Protein AF-A0A7S4M416-F1 (afdb_monomer_lite)

Structure (mmCIF, N/CA/C/O backbone):
data_AF-A0A7S4M416-F1
#
_entry.id   AF-A0A7S4M416-F1
#
loop_
_atom_site.group_PDB
_atom_site.id
_atom_site.type_symbol
_atom_site.label_atom_id
_atom_site.label_alt_id
_atom_site.label_comp_id
_atom_site.label_asym_id
_atom_site.label_entity_id
_atom_site.label_seq_id
_atom_site.pdbx_PDB_ins_code
_atom_site.Cartn_x
_atom_site.Cartn_y
_atom_site.Cartn_z
_atom_site.occupancy
_atom_site.B_iso_or_equiv
_atom_site.auth_seq_id
_atom_site.auth_comp_id
_atom_site.auth_asym_id
_atom_site.auth_atom_id
_atom_site.pdbx_PDB_model_num
ATOM 1 N N . MET A 1 1 ? 20.193 -3.776 -26.044 1.00 76.75 1 MET A N 1
ATOM 2 C CA . MET A 1 1 ? 19.346 -2.698 -25.477 1.00 76.75 1 MET A CA 1
ATOM 3 C C . MET A 1 1 ? 18.192 -3.346 -24.730 1.00 76.75 1 MET A C 1
ATOM 5 O O . MET A 1 1 ? 17.564 -4.223 -25.304 1.00 76.75 1 MET A O 1
ATOM 9 N N . PHE A 1 2 ? 17.912 -2.928 -23.493 1.00 82.31 2 PHE A N 1
ATOM 10 C CA . PHE A 1 2 ? 16.746 -3.389 -22.731 1.00 82.31 2 PHE A CA 1
ATOM 11 C C . PHE A 1 2 ? 15.746 -2.244 -22.580 1.00 82.31 2 PHE A C 1
ATOM 13 O O . PHE A 1 2 ? 16.137 -1.119 -22.276 1.00 82.31 2 PHE A O 1
ATOM 20 N N . SER A 1 3 ? 14.460 -2.511 -22.802 1.00 80.94 3 SER A N 1
ATOM 21 C CA . SER A 1 3 ? 13.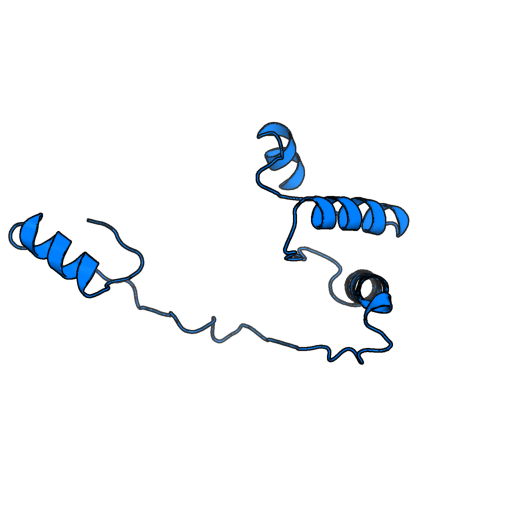397 -1.550 -22.509 1.00 80.94 3 SER A CA 1
ATOM 22 C C . SER A 1 3 ? 12.093 -2.273 -22.186 1.00 80.94 3 SER A C 1
ATOM 24 O O . SER A 1 3 ? 11.701 -3.205 -22.887 1.00 80.94 3 SER A O 1
ATOM 26 N N . ALA A 1 4 ? 11.409 -1.802 -21.14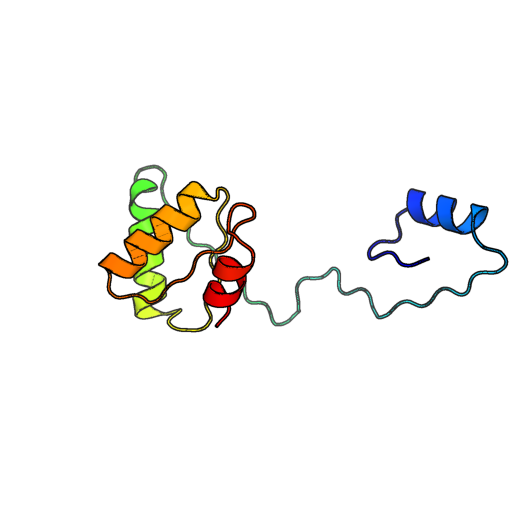1 1.00 73.31 4 ALA A N 1
ATOM 27 C CA . ALA A 1 4 ? 10.101 -2.303 -20.719 1.00 73.31 4 ALA A CA 1
ATOM 28 C C . ALA A 1 4 ? 8.970 -1.915 -21.693 1.00 73.31 4 ALA A C 1
ATOM 30 O O . ALA A 1 4 ? 7.904 -2.528 -21.708 1.00 73.31 4 ALA A O 1
ATOM 31 N N . THR A 1 5 ? 9.194 -0.903 -22.538 1.00 72.56 5 THR A N 1
ATOM 32 C CA . THR A 1 5 ? 8.213 -0.421 -23.517 1.00 72.56 5 THR A CA 1
ATOM 33 C C . THR A 1 5 ? 8.866 -0.107 -24.856 1.00 72.56 5 THR A C 1
ATOM 35 O O . THR A 1 5 ? 9.718 0.777 -24.960 1.00 72.56 5 THR A O 1
ATOM 38 N N . MET A 1 6 ? 8.403 -0.772 -25.915 1.00 77.38 6 MET A N 1
ATOM 39 C CA . MET A 1 6 ? 8.804 -0.469 -27.291 1.00 77.38 6 MET A CA 1
ATOM 40 C C . MET A 1 6 ? 7.963 0.672 -27.856 1.00 77.38 6 MET A C 1
ATOM 42 O O . MET A 1 6 ? 6.953 0.462 -28.524 1.00 77.38 6 MET A O 1
ATOM 46 N N . THR A 1 7 ? 8.357 1.904 -27.538 1.00 81.50 7 THR A N 1
ATOM 47 C CA . THR A 1 7 ? 7.803 3.097 -28.190 1.00 81.50 7 THR A CA 1
ATOM 48 C C . THR A 1 7 ? 8.544 3.375 -29.498 1.00 81.50 7 THR A C 1
ATOM 50 O O . THR A 1 7 ? 9.694 2.968 -29.669 1.00 81.50 7 THR A O 1
ATOM 53 N N . LYS A 1 8 ? 7.930 4.139 -30.414 1.00 84.12 8 LYS A N 1
ATOM 54 C CA . LYS A 1 8 ? 8.571 4.541 -31.683 1.00 84.12 8 LYS A CA 1
ATOM 55 C C . LYS A 1 8 ? 9.940 5.212 -31.472 1.00 84.12 8 LYS A C 1
ATOM 57 O O . LYS A 1 8 ? 10.851 5.009 -32.266 1.00 84.12 8 LYS A O 1
ATOM 62 N N . LYS A 1 9 ? 10.104 5.975 -30.382 1.00 86.44 9 LYS A N 1
ATOM 63 C CA . LYS A 1 9 ? 11.375 6.630 -30.028 1.00 86.44 9 LYS A CA 1
ATOM 64 C C . LYS A 1 9 ? 12.460 5.618 -29.648 1.00 86.44 9 LYS A C 1
ATOM 66 O O . LYS A 1 9 ? 13.582 5.738 -30.123 1.00 86.44 9 LYS A O 1
ATOM 71 N N . VAL A 1 10 ? 12.116 4.613 -28.839 1.00 85.56 10 VAL A N 1
ATOM 72 C CA . VAL A 1 10 ? 13.049 3.546 -28.432 1.00 85.56 10 VAL A CA 1
ATOM 73 C C . VAL A 1 10 ? 13.462 2.706 -29.639 1.00 85.56 10 VAL A C 1
ATOM 75 O O . VAL A 1 10 ? 14.644 2.429 -29.805 1.00 85.56 10 VAL A O 1
ATOM 78 N N . MET A 1 11 ? 12.516 2.381 -30.525 1.00 82.44 11 MET A N 1
ATOM 79 C CA . MET A 1 11 ? 12.798 1.653 -31.769 1.00 82.44 11 MET A CA 1
ATOM 80 C C . MET A 1 11 ? 13.772 2.416 -32.674 1.00 82.44 11 MET A C 1
ATOM 82 O O . MET A 1 11 ? 14.712 1.827 -33.197 1.00 82.44 11 MET A O 1
ATOM 86 N N . ARG A 1 12 ? 13.594 3.738 -32.806 1.00 87.88 12 ARG A N 1
ATOM 87 C CA . ARG A 1 12 ? 14.521 4.593 -33.563 1.00 87.88 12 ARG A CA 1
ATOM 88 C C . ARG A 1 12 ? 15.918 4.629 -32.940 1.00 87.88 12 ARG A C 1
ATOM 90 O O . ARG A 1 12 ? 16.906 4.667 -33.663 1.00 87.88 12 ARG A O 1
ATOM 97 N N . LEU A 1 13 ? 16.012 4.619 -31.611 1.00 87.44 13 LEU A N 1
ATOM 98 C CA . LEU A 1 13 ? 17.305 4.540 -30.934 1.00 87.44 13 LEU A CA 1
ATOM 99 C C . LEU A 1 13 ? 17.972 3.185 -31.209 1.00 87.44 13 LEU A C 1
ATOM 101 O O . LEU A 1 13 ? 19.140 3.129 -31.571 1.00 87.44 13 LEU A O 1
ATOM 105 N N . ALA A 1 14 ? 17.205 2.096 -31.110 1.00 87.31 14 ALA A N 1
ATOM 106 C CA . ALA A 1 14 ? 17.688 0.747 -31.375 1.00 87.31 14 ALA A CA 1
ATOM 107 C C . ALA A 1 14 ? 18.222 0.591 -32.808 1.00 87.31 14 ALA A C 1
ATOM 109 O O . ALA A 1 14 ? 19.277 -0.008 -32.983 1.00 87.31 14 ALA A O 1
ATOM 110 N N . SER A 1 15 ? 17.553 1.172 -33.812 1.00 86.62 15 SER A N 1
ATOM 111 C CA . SER A 1 15 ? 17.990 1.090 -35.214 1.00 86.62 15 SER A CA 1
ATOM 112 C C . SER A 1 15 ? 19.273 1.867 -35.513 1.00 86.62 15 SER A C 1
ATOM 114 O O . SER A 1 15 ? 19.968 1.535 -36.463 1.00 86.62 15 SER A O 1
ATOM 116 N N . ILE A 1 16 ? 19.574 2.916 -34.741 1.00 90.50 16 ILE A N 1
ATOM 117 C CA . ILE A 1 16 ? 20.812 3.698 -34.899 1.00 90.50 16 ILE A CA 1
ATOM 118 C C . ILE A 1 16 ? 21.957 3.050 -34.111 1.00 90.50 16 ILE A C 1
ATOM 120 O O . ILE A 1 16 ? 23.108 3.102 -34.531 1.00 90.50 16 ILE A O 1
ATOM 124 N N . SER A 1 17 ? 21.654 2.448 -32.959 1.00 90.50 17 SER A N 1
ATOM 125 C CA . SER A 1 17 ? 22.666 1.942 -32.026 1.00 90.50 17 SER A CA 1
ATOM 126 C C . SER A 1 17 ? 23.022 0.463 -32.196 1.00 90.50 17 SER A C 1
ATOM 128 O O . SER A 1 17 ? 23.992 0.022 -31.586 1.00 90.50 17 SER A O 1
ATOM 130 N N . LEU A 1 18 ? 22.250 -0.324 -32.952 1.00 90.25 18 LEU A N 1
ATOM 131 C CA . LEU A 1 18 ? 22.441 -1.774 -33.076 1.00 90.25 18 LEU A CA 1
ATOM 132 C C . LEU A 1 18 ? 22.562 -2.191 -34.544 1.00 90.25 18 LEU A C 1
ATOM 134 O O . LEU A 1 18 ? 21.828 -1.702 -35.398 1.00 90.25 18 LEU A O 1
ATOM 138 N N . LYS A 1 19 ? 23.448 -3.152 -34.820 1.00 90.06 19 LYS A N 1
ATOM 139 C CA . LYS A 1 19 ? 23.563 -3.826 -36.118 1.00 90.06 19 LYS A CA 1
ATOM 140 C C . LYS A 1 19 ? 22.854 -5.178 -36.031 1.00 90.06 19 LYS A C 1
ATOM 142 O O . LYS A 1 19 ? 23.159 -5.948 -35.128 1.00 90.06 19 LYS A O 1
ATOM 147 N N . GLU A 1 20 ? 21.899 -5.418 -36.932 1.00 88.00 20 GLU A N 1
ATOM 148 C CA . GLU A 1 20 ? 21.122 -6.671 -37.040 1.00 88.00 20 GLU A CA 1
ATOM 149 C C . GLU A 1 20 ? 20.552 -7.190 -35.697 1.00 88.00 20 GLU A C 1
ATOM 151 O O . GLU A 1 20 ? 20.821 -8.320 -35.289 1.00 88.00 20 GLU A O 1
ATOM 156 N N . PRO A 1 21 ? 19.772 -6.377 -34.953 1.00 87.50 21 PRO A N 1
ATOM 157 C CA . PRO A 1 21 ? 19.278 -6.790 -33.647 1.00 87.50 21 PRO A CA 1
ATOM 158 C C . PRO A 1 21 ? 18.190 -7.868 -33.751 1.00 87.50 21 PRO A C 1
ATOM 160 O O . PRO A 1 21 ? 17.225 -7.728 -34.502 1.00 87.50 21 PRO A O 1
ATOM 163 N N . VAL A 1 22 ? 18.282 -8.892 -32.901 1.00 86.88 22 VAL A N 1
ATOM 164 C CA . VAL A 1 22 ? 17.200 -9.860 -32.674 1.00 86.88 22 VAL A CA 1
ATOM 165 C C . VAL A 1 22 ? 16.272 -9.332 -31.582 1.00 86.88 22 VAL A C 1
ATOM 167 O O . VAL A 1 22 ? 16.718 -8.946 -30.499 1.00 86.88 22 VAL A O 1
ATOM 170 N N . TYR A 1 23 ? 14.968 -9.314 -31.858 1.00 82.38 23 TYR A N 1
ATOM 171 C CA . TYR A 1 23 ? 13.959 -8.903 -30.888 1.00 82.38 23 TYR A CA 1
ATOM 172 C C . TYR A 1 23 ? 13.490 -10.099 -30.056 1.00 82.38 23 TYR A C 1
ATOM 174 O O . TYR A 1 23 ? 12.917 -11.046 -30.588 1.00 82.38 23 TYR A O 1
ATOM 182 N N . VAL A 1 24 ? 13.703 -10.034 -28.741 1.00 82.38 24 VAL A N 1
ATOM 183 C CA . VAL A 1 24 ? 13.214 -11.031 -27.782 1.00 82.38 24 VAL A CA 1
ATOM 184 C C . VAL A 1 24 ? 12.198 -10.355 -26.868 1.00 82.38 24 VAL A C 1
ATOM 186 O O . VAL A 1 24 ? 12.537 -9.420 -26.143 1.00 82.38 24 VAL A O 1
ATOM 189 N N . SER A 1 25 ? 10.950 -10.823 -26.894 1.00 74.38 25 SER A N 1
ATOM 190 C CA . SER A 1 25 ? 9.894 -10.360 -25.990 1.00 74.38 25 SER A CA 1
ATOM 191 C C . SER A 1 25 ? 9.269 -11.520 -25.240 1.00 74.38 25 SER A C 1
ATOM 193 O O . SER A 1 25 ? 8.757 -12.456 -25.850 1.00 74.38 25 SER A O 1
ATOM 195 N N . VAL A 1 26 ? 9.231 -11.406 -23.918 1.00 73.94 26 VAL A N 1
ATOM 196 C CA . VAL A 1 26 ? 8.354 -12.225 -23.083 1.00 73.94 26 VAL A CA 1
ATOM 197 C C . VAL A 1 26 ? 6.970 -11.571 -23.118 1.00 73.94 26 VAL A C 1
ATOM 199 O O . VAL A 1 26 ? 6.869 -10.345 -23.069 1.00 73.94 26 VAL A O 1
ATOM 202 N N . ASN A 1 27 ? 5.929 -12.382 -23.306 1.00 61.47 27 ASN A N 1
ATOM 203 C CA . ASN A 1 27 ? 4.562 -11.970 -23.636 1.00 61.47 27 ASN A CA 1
ATOM 204 C C . ASN A 1 27 ? 4.085 -10.716 -22.867 1.00 61.47 27 ASN A C 1
ATOM 206 O O . ASN A 1 27 ? 4.237 -10.606 -21.650 1.00 61.47 27 ASN A O 1
ATOM 210 N N . ARG A 1 28 ? 3.509 -9.749 -23.588 1.00 58.09 28 ARG A N 1
ATOM 211 C CA . ARG A 1 28 ? 3.231 -8.397 -23.084 1.00 58.09 28 ARG A CA 1
ATOM 212 C C . ARG A 1 28 ? 1.871 -8.338 -22.393 1.00 58.09 28 ARG A C 1
ATOM 214 O O . ARG A 1 28 ? 0.907 -7.849 -22.973 1.00 58.09 28 ARG A O 1
ATOM 221 N N . GLN A 1 29 ? 1.775 -8.765 -21.141 1.00 55.69 29 GLN A N 1
ATOM 222 C CA . GLN A 1 29 ? 0.597 -8.439 -20.331 1.00 55.69 29 GLN A CA 1
ATOM 223 C C . GLN A 1 29 ? 0.759 -7.029 -19.746 1.00 55.69 29 GLN A C 1
ATOM 225 O O . GLN A 1 29 ? 1.071 -6.830 -18.581 1.00 55.69 29 GLN A O 1
ATOM 230 N N . LEU A 1 30 ? 0.547 -6.022 -20.604 1.00 56.66 30 LEU A N 1
ATOM 231 C CA . LEU A 1 30 ? 0.156 -4.669 -20.169 1.00 56.66 30 LEU A CA 1
ATOM 232 C C . LEU A 1 30 ? -1.264 -4.655 -19.580 1.00 56.66 30 LEU A C 1
ATOM 234 O O . LEU A 1 30 ? -1.724 -3.641 -19.064 1.00 56.66 30 LEU A O 1
ATOM 238 N N . THR A 1 31 ? -1.976 -5.771 -19.688 1.00 60.38 31 THR A N 1
ATOM 239 C CA . THR A 1 31 ? -3.230 -6.008 -18.998 1.00 60.38 31 THR A CA 1
ATOM 240 C C . THR A 1 31 ? -2.931 -6.307 -17.540 1.00 60.38 31 THR A C 1
ATOM 242 O O . THR A 1 31 ? -2.123 -7.185 -17.238 1.00 60.38 31 THR A O 1
ATOM 245 N N . VAL A 1 32 ? -3.614 -5.586 -16.652 1.00 66.06 32 VAL A N 1
ATOM 246 C CA . VAL A 1 32 ? -3.765 -5.959 -15.245 1.00 66.06 32 VAL A CA 1
ATOM 247 C C . VAL A 1 32 ? -3.936 -7.480 -15.146 1.00 66.06 32 VAL A C 1
ATOM 249 O O . VAL A 1 32 ? -4.698 -8.051 -15.928 1.00 66.06 32 VAL A O 1
ATOM 252 N N . ALA A 1 33 ? -3.192 -8.129 -14.243 1.00 76.38 33 ALA A N 1
ATOM 253 C CA . ALA A 1 33 ? -3.216 -9.582 -14.085 1.00 76.38 33 ALA A CA 1
ATOM 254 C C . ALA A 1 33 ? -4.666 -10.091 -14.056 1.00 76.38 33 ALA A C 1
ATOM 256 O O . ALA A 1 33 ? -5.495 -9.528 -13.344 1.00 76.38 33 ALA A O 1
ATOM 257 N N . SER A 1 34 ? -4.981 -11.141 -14.819 1.00 76.56 34 SER A N 1
ATOM 258 C CA . SER A 1 34 ? -6.361 -11.635 -14.979 1.00 76.56 34 SER A CA 1
ATOM 259 C C . SER A 1 34 ? -7.023 -12.043 -13.656 1.00 76.56 34 SER A C 1
ATOM 261 O O . SER A 1 34 ? -8.244 -12.017 -13.550 1.00 76.56 34 SER A O 1
ATOM 263 N N . GLY A 1 35 ? -6.224 -12.378 -12.638 1.00 82.81 35 GLY A N 1
ATOM 264 C CA . GLY A 1 35 ? -6.680 -12.672 -11.278 1.00 82.81 35 GLY A CA 1
ATOM 265 C C . GLY A 1 35 ? -6.784 -11.461 -10.342 1.00 82.81 35 GLY A C 1
ATOM 266 O O . GLY A 1 35 ? -7.123 -11.641 -9.173 1.00 82.81 35 GLY A O 1
ATOM 267 N N . LEU A 1 36 ? -6.476 -10.238 -10.792 1.00 87.88 36 LEU A N 1
ATOM 268 C CA . LEU A 1 36 ? -6.555 -9.050 -9.942 1.00 87.88 36 LEU A CA 1
ATOM 269 C C . LEU A 1 36 ? -8.006 -8.578 -9.811 1.00 87.88 36 LEU A C 1
ATOM 271 O O . LEU A 1 36 ? -8.574 -7.970 -10.720 1.00 87.88 36 LEU A O 1
ATOM 275 N N . ARG A 1 37 ? -8.579 -8.788 -8.627 1.00 90.50 37 ARG A N 1
ATOM 276 C CA . ARG A 1 37 ? -9.862 -8.203 -8.238 1.00 90.50 37 ARG A CA 1
ATOM 277 C C . ARG A 1 37 ? -9.662 -6.750 -7.810 1.00 90.50 37 ARG A C 1
ATOM 279 O O . ARG A 1 37 ? -8.834 -6.465 -6.949 1.00 90.50 37 ARG A O 1
ATOM 286 N N . GLN A 1 38 ? -10.432 -5.844 -8.406 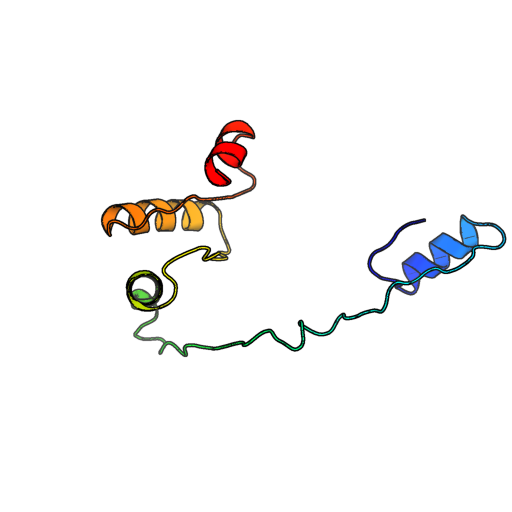1.00 91.06 38 GLN A N 1
ATOM 287 C CA . GLN A 1 38 ? -10.419 -4.418 -8.082 1.00 91.06 38 GLN A CA 1
ATOM 288 C C . GLN A 1 38 ? -11.768 -4.003 -7.507 1.00 91.06 38 GLN A C 1
ATOM 290 O O . GLN A 1 38 ? -12.814 -4.351 -8.051 1.00 91.06 38 GLN A O 1
ATOM 295 N N . GLU A 1 39 ? -11.734 -3.246 -6.416 1.00 92.75 39 GLU A N 1
ATOM 296 C CA . GLU A 1 39 ? -12.923 -2.754 -5.728 1.00 92.75 39 GLU A CA 1
ATOM 297 C C . GLU A 1 39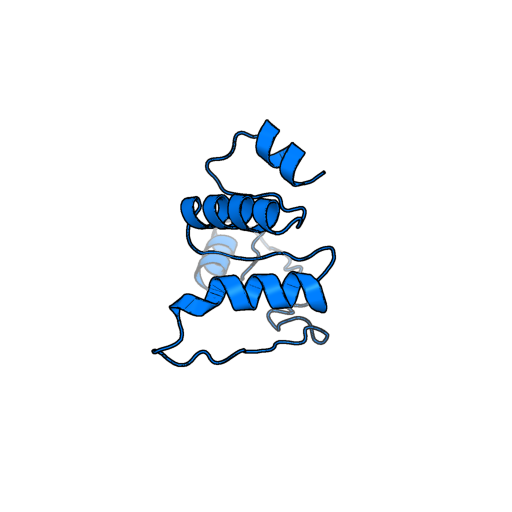 ? -12.790 -1.266 -5.429 1.00 92.75 39 GLU A C 1
ATOM 299 O O . GLU A 1 39 ? -11.690 -0.756 -5.211 1.00 92.75 39 GLU A O 1
ATOM 304 N N . PHE A 1 40 ? -13.928 -0.572 -5.399 1.00 94.12 40 PHE A N 1
ATOM 305 C CA . PHE A 1 40 ? -13.991 0.861 -5.146 1.00 94.12 40 PHE A CA 1
ATOM 306 C C . PHE A 1 40 ? -14.993 1.154 -4.037 1.00 94.12 40 PHE A C 1
ATOM 308 O O . PHE A 1 40 ? -16.140 0.711 -4.084 1.00 94.12 40 PHE A O 1
ATOM 315 N N . ILE A 1 41 ? -14.572 1.965 -3.069 1.00 92.00 41 ILE A N 1
ATOM 316 C CA . ILE A 1 41 ? -15.448 2.502 -2.030 1.00 92.00 41 ILE A CA 1
ATOM 317 C C . ILE A 1 41 ? -15.713 3.963 -2.371 1.00 92.00 41 ILE A C 1
ATOM 319 O O . ILE A 1 41 ? -14.819 4.807 -2.301 1.00 92.00 41 ILE A O 1
ATOM 323 N N . ARG A 1 42 ? -16.951 4.272 -2.764 1.00 94.75 42 ARG A N 1
ATOM 324 C CA . ARG A 1 42 ? -17.367 5.649 -3.041 1.00 94.75 42 ARG A CA 1
ATOM 325 C C . ARG A 1 42 ? -17.652 6.374 -1.727 1.00 94.75 42 ARG A C 1
ATOM 327 O O . ARG A 1 42 ? -18.610 6.044 -1.033 1.00 94.75 42 ARG A O 1
ATOM 334 N N . ILE A 1 43 ? -16.862 7.399 -1.427 1.00 95.06 43 ILE A N 1
ATOM 335 C CA . ILE A 1 43 ? -17.048 8.255 -0.251 1.00 95.06 43 ILE A CA 1
ATOM 336 C C . ILE A 1 43 ? -17.832 9.503 -0.670 1.00 95.06 43 ILE A C 1
ATOM 338 O O . ILE A 1 43 ? -17.547 10.114 -1.701 1.00 95.06 43 ILE A O 1
ATOM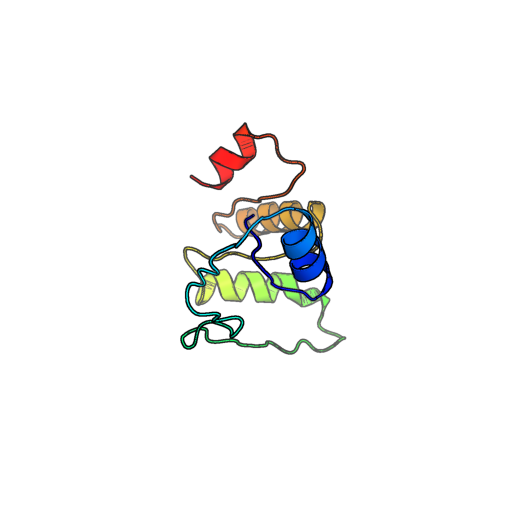 342 N N . LYS A 1 44 ? -18.866 9.864 0.097 1.00 95.75 44 LYS A N 1
ATOM 343 C CA . LYS A 1 44 ? -19.623 11.104 -0.138 1.00 95.75 44 LYS A CA 1
ATOM 344 C C . LYS A 1 44 ? -18.744 12.312 0.226 1.00 95.75 44 LYS A C 1
ATOM 346 O O . LYS A 1 44 ? -18.025 12.212 1.215 1.00 95.75 44 LYS A O 1
ATOM 351 N N . PRO A 1 45 ? -18.848 13.462 -0.467 1.00 95.38 45 PRO A N 1
ATOM 352 C CA . PRO A 1 45 ? -18.032 14.643 -0.159 1.00 95.38 45 PRO A CA 1
ATOM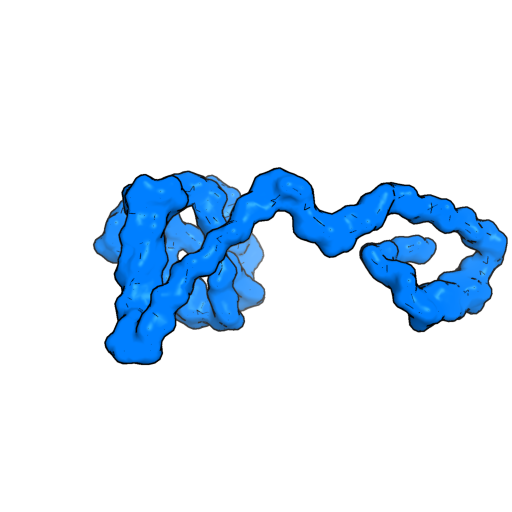 353 C C . PRO A 1 45 ? -18.092 15.078 1.314 1.00 95.38 45 PRO A C 1
ATOM 355 O O . PRO A 1 45 ? -17.074 15.386 1.919 1.00 95.38 45 PRO A O 1
ATOM 358 N N . SER A 1 46 ? -19.272 14.998 1.940 1.00 96.25 46 SER A N 1
ATOM 359 C CA . SER A 1 46 ? -19.471 15.313 3.365 1.00 96.25 46 SER A CA 1
ATOM 360 C C . SER A 1 46 ? -18.821 14.325 4.344 1.00 96.25 46 SER A C 1
ATOM 362 O O . SER A 1 46 ? -18.880 14.532 5.553 1.00 96.25 46 SER A O 1
ATOM 364 N N . LYS A 1 47 ? -18.247 13.232 3.838 1.00 95.31 47 LYS A N 1
ATOM 365 C CA . LYS A 1 47 ? -17.682 12.112 4.597 1.00 95.31 47 LYS A CA 1
ATOM 366 C C . LYS A 1 47 ? -16.224 11.832 4.243 1.00 95.31 47 LYS A C 1
ATOM 368 O O . LYS A 1 47 ? -15.683 10.819 4.668 1.00 95.31 47 LYS A O 1
ATOM 373 N N . GLU A 1 48 ? -15.565 12.710 3.484 1.00 92.50 48 GLU A N 1
ATOM 374 C CA . GLU A 1 48 ? -14.153 12.511 3.134 1.00 92.50 48 GLU A CA 1
ATOM 375 C C . GLU A 1 48 ? -13.223 12.488 4.350 1.00 92.50 48 GLU A C 1
ATOM 377 O O . GLU A 1 48 ? -12.229 11.769 4.314 1.00 92.50 48 GLU A O 1
ATOM 382 N N . GLY A 1 49 ? -13.575 13.193 5.432 1.00 94.25 49 GLY A N 1
ATOM 383 C CA . GLY A 1 49 ? -12.831 13.158 6.696 1.00 94.25 49 GLY A CA 1
ATOM 384 C C . GLY A 1 49 ? -12.860 11.805 7.418 1.00 94.25 49 GLY A C 1
ATOM 385 O O . GLY A 1 49 ? -12.052 11.581 8.309 1.00 94.25 49 GLY A O 1
ATOM 386 N N . ASP A 1 50 ? -13.743 10.884 7.019 1.00 95.25 50 ASP A N 1
ATOM 387 C CA . ASP A 1 50 ? -13.834 9.543 7.609 1.00 95.25 50 ASP A CA 1
ATOM 388 C C . ASP A 1 50 ? -12.913 8.531 6.891 1.00 95.25 50 ASP A C 1
ATOM 390 O O . ASP A 1 50 ? -12.920 7.342 7.220 1.00 95.25 50 ASP A O 1
ATOM 394 N N . ARG A 1 51 ? -12.126 8.958 5.890 1.00 95.00 51 ARG A N 1
ATOM 395 C CA . ARG A 1 51 ? -11.328 8.063 5.030 1.00 95.00 51 ARG A CA 1
ATOM 396 C C . ARG A 1 51 ? -10.323 7.231 5.827 1.00 95.00 51 ARG A C 1
ATOM 398 O O . ARG A 1 51 ? -10.191 6.034 5.574 1.00 95.00 51 ARG A O 1
ATOM 405 N N . GLU A 1 52 ? -9.646 7.832 6.794 1.00 95.62 52 GLU A N 1
ATOM 406 C CA . GLU A 1 52 ? -8.703 7.163 7.687 1.00 95.62 52 GLU A CA 1
ATOM 407 C C . GLU A 1 52 ? -9.408 6.118 8.557 1.00 95.62 52 GLU A C 1
ATOM 409 O O . GLU A 1 52 ? -8.946 4.982 8.662 1.00 95.62 52 GLU A O 1
ATOM 414 N N . ALA A 1 53 ? -10.566 6.464 9.124 1.00 96.12 53 ALA A N 1
ATOM 415 C CA . ALA A 1 53 ? -11.362 5.541 9.929 1.00 96.12 53 ALA A CA 1
ATOM 416 C C . ALA A 1 53 ? -11.858 4.348 9.094 1.00 96.12 53 ALA A C 1
ATOM 418 O O . ALA A 1 53 ? -11.790 3.201 9.540 1.00 96.12 53 ALA A O 1
ATOM 419 N N . MET A 1 54 ? -12.298 4.597 7.856 1.00 96.50 54 MET A N 1
ATOM 420 C CA . MET A 1 54 ? -12.677 3.545 6.908 1.00 96.50 54 MET A CA 1
ATOM 421 C C . MET A 1 54 ? -11.491 2.633 6.578 1.00 96.50 54 MET A C 1
ATOM 423 O O . MET A 1 54 ? -11.642 1.412 6.589 1.00 96.50 54 MET A O 1
ATOM 427 N N . LEU A 1 55 ? -10.308 3.202 6.331 1.00 96.25 55 LEU A N 1
ATOM 428 C CA . LEU A 1 55 ? -9.089 2.440 6.058 1.00 96.25 55 LEU A CA 1
ATOM 429 C C . LEU A 1 55 ? -8.709 1.535 7.239 1.00 96.25 55 LEU A C 1
ATOM 431 O O . LEU A 1 55 ? -8.465 0.345 7.049 1.00 96.25 55 LEU A O 1
ATOM 435 N N . ILE A 1 56 ? -8.729 2.064 8.463 1.00 96.62 56 ILE A N 1
ATOM 436 C CA . ILE A 1 56 ? -8.440 1.285 9.676 1.00 96.62 56 ILE A CA 1
ATOM 437 C C . ILE A 1 56 ? -9.469 0.172 9.859 1.00 96.62 56 ILE A C 1
ATOM 439 O O . ILE A 1 56 ? -9.100 -0.963 10.158 1.00 96.62 56 ILE A O 1
ATOM 443 N N . ALA A 1 57 ? -10.755 0.457 9.637 1.00 96.12 57 ALA A N 1
ATOM 444 C CA . ALA A 1 57 ? -11.804 -0.553 9.717 1.00 96.12 57 ALA A CA 1
ATOM 445 C C . ALA A 1 57 ? -11.583 -1.693 8.707 1.00 96.12 57 ALA A C 1
ATOM 447 O O . ALA A 1 57 ? -11.762 -2.863 9.057 1.00 96.12 57 ALA A O 1
ATOM 448 N N . LEU A 1 58 ? -11.148 -1.377 7.483 1.00 96.31 58 LEU A N 1
ATOM 449 C CA . LEU A 1 58 ? -10.800 -2.374 6.466 1.00 96.31 58 LEU A CA 1
ATOM 450 C C . LEU A 1 58 ? -9.605 -3.231 6.893 1.00 96.31 58 LEU A C 1
ATOM 452 O O . LEU A 1 58 ? -9.661 -4.454 6.760 1.00 96.31 58 LEU A O 1
ATOM 456 N N . CYS A 1 59 ? -8.556 -2.624 7.449 1.00 96.44 59 CYS A N 1
ATOM 457 C CA . CYS A 1 59 ? -7.375 -3.347 7.925 1.00 96.44 59 CYS A CA 1
ATOM 458 C C . CYS A 1 59 ? -7.657 -4.184 9.183 1.00 96.44 59 CYS A C 1
ATOM 460 O O . CYS A 1 59 ? -7.134 -5.289 9.306 1.00 96.44 59 CYS A O 1
ATOM 462 N N . LYS A 1 60 ? -8.544 -3.733 10.082 1.00 95.00 60 LYS A N 1
ATOM 463 C CA . LYS A 1 60 ? -8.961 -4.521 11.256 1.00 95.00 60 LYS A CA 1
ATOM 464 C C . LYS A 1 60 ? -9.852 -5.708 10.899 1.00 95.00 60 LYS A C 1
ATOM 466 O O . LYS A 1 60 ? -9.802 -6.731 11.581 1.00 95.00 60 LYS A O 1
ATOM 471 N N . ARG A 1 61 ? -10.700 -5.586 9.874 1.00 95.44 61 ARG A N 1
ATOM 472 C CA . ARG A 1 61 ? -11.748 -6.583 9.580 1.00 95.44 61 ARG A CA 1
ATOM 473 C C . ARG A 1 61 ? -11.386 -7.521 8.436 1.00 95.44 61 ARG A C 1
ATOM 475 O O . ARG A 1 61 ? -11.616 -8.720 8.569 1.00 95.44 61 ARG A O 1
ATOM 482 N N . THR A 1 62 ? -10.808 -6.992 7.362 1.00 94.75 62 THR A N 1
ATOM 483 C CA . THR A 1 62 ? -10.685 -7.695 6.077 1.00 94.75 62 THR A CA 1
ATOM 484 C C . THR A 1 62 ? -9.227 -7.912 5.675 1.00 94.75 62 THR A C 1
ATOM 486 O O . THR A 1 62 ? -8.821 -9.047 5.444 1.00 94.75 62 THR A O 1
ATOM 489 N N . PHE A 1 63 ? -8.415 -6.854 5.632 1.00 94.50 63 PHE A N 1
ATOM 490 C CA . PHE A 1 63 ? -7.043 -6.894 5.104 1.00 94.50 63 PHE A CA 1
ATOM 491 C C . PHE A 1 63 ? -6.003 -6.907 6.231 1.00 94.50 63 PHE A C 1
ATOM 493 O O . PHE A 1 63 ? -5.289 -5.926 6.448 1.00 94.50 63 PHE A O 1
ATOM 500 N N . LYS A 1 64 ? -5.957 -8.019 6.972 1.00 92.50 64 LYS A N 1
ATOM 501 C CA . LYS A 1 64 ? -5.216 -8.131 8.243 1.00 92.50 64 LYS A CA 1
ATOM 502 C C . LYS A 1 64 ? -3.721 -8.434 8.104 1.00 92.50 64 LYS A C 1
ATOM 504 O O . LYS A 1 64 ? -2.988 -8.274 9.072 1.00 92.50 64 LYS A O 1
ATOM 509 N N . SER A 1 65 ? -3.261 -8.912 6.950 1.00 91.62 65 SER A N 1
ATOM 510 C CA . SER A 1 65 ? -1.860 -9.289 6.742 1.00 91.62 65 SER A CA 1
ATOM 511 C C . SER A 1 65 ? -1.408 -8.986 5.319 1.00 91.62 65 SER A C 1
ATOM 513 O O . SER A 1 65 ? -2.203 -9.044 4.382 1.00 91.62 65 SER A O 1
ATOM 515 N N . LYS A 1 66 ? -0.114 -8.668 5.165 1.00 90.94 66 LYS A N 1
ATOM 516 C CA . LYS A 1 66 ? 0.536 -8.413 3.865 1.00 90.94 66 LYS A CA 1
ATOM 517 C C . LYS A 1 66 ? -0.206 -7.369 3.009 1.00 90.94 66 LYS A C 1
ATOM 519 O O . LYS A 1 66 ? -0.344 -7.522 1.798 1.00 90.94 66 LYS A O 1
ATOM 524 N N . THR A 1 67 ? -0.677 -6.300 3.651 1.00 94.75 67 THR A N 1
ATOM 525 C CA . THR A 1 67 ? -1.431 -5.214 3.011 1.00 94.75 67 THR A CA 1
ATOM 526 C C . THR A 1 67 ? -0.501 -4.054 2.670 1.00 94.75 67 THR A C 1
ATOM 528 O O . THR A 1 67 ? 0.154 -3.511 3.555 1.00 94.75 67 THR A O 1
ATOM 531 N N . ILE A 1 68 ? -0.475 -3.634 1.402 1.00 95.38 68 ILE A N 1
ATOM 532 C CA . ILE A 1 68 ? 0.267 -2.445 0.956 1.00 95.38 68 ILE A CA 1
ATOM 533 C C . ILE A 1 68 ? -0.718 -1.300 0.731 1.00 95.38 68 ILE A C 1
ATOM 535 O O . ILE A 1 68 ? -1.668 -1.433 -0.041 1.00 95.38 68 ILE A O 1
ATOM 539 N N . ILE A 1 69 ? -0.474 -0.163 1.384 1.00 95.88 69 ILE A N 1
ATOM 540 C CA . ILE A 1 69 ? -1.306 1.038 1.276 1.00 95.88 69 ILE A CA 1
ATOM 541 C C . ILE A 1 69 ? -0.510 2.117 0.548 1.00 95.88 69 ILE A C 1
ATOM 543 O O . ILE A 1 69 ? 0.475 2.645 1.062 1.00 95.88 69 ILE A O 1
ATOM 547 N N . PHE A 1 70 ? -0.952 2.466 -0.658 1.00 96.19 70 PHE A N 1
ATOM 548 C CA . PHE A 1 70 ? -0.329 3.529 -1.438 1.00 96.19 70 PHE A CA 1
ATOM 549 C C . PHE A 1 70 ? -0.901 4.892 -1.064 1.00 96.19 70 PHE A C 1
ATOM 551 O O . PHE A 1 70 ? -2.113 5.106 -1.080 1.00 96.19 70 PHE A O 1
ATOM 558 N N . VAL A 1 71 ? -0.009 5.842 -0.790 1.00 95.62 71 VAL A N 1
ATOM 559 C CA . VAL A 1 71 ? -0.367 7.229 -0.494 1.00 95.62 71 VAL A CA 1
ATOM 560 C C . VAL A 1 71 ? 0.509 8.213 -1.254 1.00 95.62 71 VAL A C 1
ATOM 562 O O . VAL A 1 71 ? 1.652 7.926 -1.598 1.00 95.62 71 VAL A O 1
ATOM 565 N N . ARG A 1 72 ? -0.029 9.410 -1.512 1.00 92.94 72 ARG A N 1
ATOM 566 C CA . ARG A 1 72 ? 0.615 10.399 -2.390 1.00 92.94 72 ARG A CA 1
ATOM 567 C C . ARG A 1 72 ? 1.874 11.039 -1.797 1.00 92.94 72 ARG A C 1
ATOM 569 O O . ARG A 1 72 ? 2.760 11.434 -2.547 1.00 92.94 72 ARG A O 1
ATOM 576 N N . ALA A 1 73 ? 1.931 11.230 -0.479 1.00 94.50 73 ALA A N 1
ATOM 577 C CA . ALA A 1 73 ? 2.969 12.035 0.164 1.00 94.50 73 ALA A CA 1
ATOM 578 C C . ALA A 1 73 ? 3.606 11.310 1.353 1.00 94.50 73 ALA A C 1
ATOM 580 O O . ALA A 1 73 ? 2.895 10.781 2.202 1.00 94.50 73 ALA A O 1
ATOM 581 N N . LYS A 1 74 ? 4.939 11.402 1.471 1.00 93.81 74 LYS A N 1
ATOM 582 C CA . LYS A 1 74 ? 5.724 10.825 2.580 1.00 93.81 74 LYS A CA 1
ATOM 583 C C . LYS A 1 74 ? 5.192 11.196 3.969 1.00 93.81 74 LYS A C 1
ATOM 585 O O . LYS A 1 74 ? 5.015 10.331 4.807 1.00 93.81 74 LYS A O 1
ATOM 590 N N . ARG A 1 75 ? 4.822 12.469 4.170 1.00 94.56 75 ARG A N 1
ATOM 591 C CA . ARG A 1 75 ? 4.251 12.958 5.437 1.00 94.56 75 ARG A CA 1
ATOM 592 C C . ARG A 1 75 ? 2.958 12.236 5.817 1.00 94.56 75 ARG A C 1
ATOM 594 O O . ARG A 1 75 ? 2.665 12.077 6.990 1.00 94.56 75 ARG A O 1
ATOM 601 N N . TYR A 1 76 ? 2.185 11.827 4.811 1.00 95.75 76 TYR A N 1
ATOM 602 C CA . TYR A 1 76 ? 0.926 11.131 5.019 1.00 95.75 76 TYR A CA 1
ATOM 603 C C . TYR A 1 76 ? 1.157 9.638 5.282 1.00 95.75 76 TYR A C 1
ATOM 605 O O . TYR A 1 76 ? 0.439 9.062 6.086 1.00 95.75 76 TYR A O 1
ATOM 613 N N . ALA A 1 77 ? 2.198 9.034 4.693 1.00 95.81 77 ALA A N 1
ATOM 614 C CA . ALA A 1 77 ? 2.639 7.687 5.070 1.00 95.81 77 ALA A CA 1
ATOM 615 C C . ALA A 1 77 ? 3.056 7.638 6.549 1.00 95.81 77 ALA A C 1
ATOM 617 O O . ALA A 1 77 ? 2.568 6.788 7.289 1.00 95.81 77 ALA A O 1
ATOM 618 N N . HIS A 1 78 ? 3.847 8.619 6.991 1.00 95.12 78 HIS A N 1
ATOM 619 C CA . HIS A 1 78 ? 4.264 8.743 8.387 1.00 95.12 78 HIS A CA 1
ATOM 620 C C . HIS A 1 78 ? 3.083 8.936 9.337 1.00 95.12 78 HIS A C 1
ATOM 622 O O . HIS A 1 78 ? 2.953 8.236 10.340 1.00 95.12 78 HIS A O 1
ATOM 628 N N . TYR A 1 79 ? 2.174 9.848 8.981 1.00 96.06 79 TYR A N 1
ATOM 629 C CA . TYR A 1 79 ? 0.934 10.070 9.718 1.00 96.06 79 TYR A CA 1
ATOM 630 C C . TYR A 1 79 ? 0.102 8.784 9.857 1.00 96.06 79 TYR A C 1
ATOM 632 O O . TYR A 1 79 ? -0.313 8.446 10.965 1.00 96.06 79 TYR A O 1
ATOM 640 N N . LEU A 1 80 ? -0.094 8.032 8.768 1.00 96.88 80 LEU A N 1
ATOM 641 C CA . LEU A 1 80 ? -0.821 6.763 8.818 1.00 96.88 80 LEU A CA 1
ATOM 642 C C . LEU A 1 80 ? -0.093 5.708 9.654 1.00 96.88 80 LEU A C 1
ATOM 644 O O . LEU A 1 80 ? -0.758 4.987 10.385 1.00 96.88 80 LEU A O 1
ATOM 648 N N . LYS A 1 81 ? 1.242 5.628 9.608 1.00 95.25 81 LYS A N 1
ATOM 649 C CA . LYS A 1 81 ? 2.015 4.699 10.447 1.00 95.25 81 LYS A CA 1
ATOM 650 C C . LYS A 1 81 ? 1.764 4.948 11.937 1.00 95.25 81 LYS A C 1
ATOM 652 O O . LYS A 1 81 ? 1.497 4.005 12.678 1.00 95.25 81 LYS A O 1
ATOM 657 N N . ILE A 1 82 ? 1.797 6.213 12.367 1.00 96.25 82 ILE A N 1
ATOM 658 C CA . ILE A 1 82 ? 1.466 6.594 13.750 1.00 96.25 82 ILE A CA 1
ATOM 659 C C . ILE A 1 82 ? 0.025 6.200 14.072 1.00 96.25 82 ILE A C 1
ATOM 661 O O . ILE A 1 82 ? -0.226 5.559 15.091 1.00 96.25 82 ILE A O 1
ATOM 665 N N . LEU A 1 83 ? -0.916 6.546 13.191 1.00 96.94 83 LEU A N 1
ATOM 666 C CA . LEU A 1 83 ? -2.328 6.245 13.384 1.00 96.94 83 LEU A CA 1
ATOM 667 C C . LEU A 1 83 ? -2.569 4.734 13.518 1.00 96.94 83 LEU A C 1
ATOM 669 O O . LEU A 1 83 ? -3.265 4.310 14.429 1.00 96.94 83 LEU A O 1
ATOM 673 N N . PHE A 1 84 ? -1.951 3.908 12.678 1.00 96.50 84 PHE A N 1
ATOM 674 C CA . PHE A 1 84 ? -2.048 2.450 12.768 1.00 96.50 84 PHE A CA 1
ATOM 675 C C . PHE A 1 84 ? -1.526 1.934 14.114 1.00 96.50 84 PHE A C 1
ATOM 677 O O . PHE A 1 84 ? -2.221 1.149 14.759 1.00 96.50 84 PHE A O 1
ATOM 684 N N . GLY A 1 85 ? -0.384 2.446 14.585 1.00 95.62 85 GLY A N 1
ATOM 685 C CA . GLY A 1 85 ? 0.152 2.119 15.908 1.00 95.62 85 GLY A CA 1
ATOM 686 C C . GLY A 1 85 ? -0.814 2.454 17.051 1.00 95.62 85 GLY A C 1
ATOM 687 O O . GLY A 1 85 ? -1.013 1.628 17.938 1.00 95.62 85 GLY A O 1
ATOM 688 N N . LEU A 1 86 ? -1.489 3.610 16.996 1.00 96.88 86 LEU A N 1
ATOM 689 C CA . LEU A 1 86 ? -2.507 4.003 17.987 1.00 96.88 86 LEU A CA 1
ATOM 690 C C . LEU A 1 86 ? -3.724 3.066 18.017 1.00 96.88 86 LEU A C 1
ATOM 692 O O . LEU A 1 86 ? -4.406 2.974 19.033 1.00 96.88 86 LEU A O 1
ATOM 696 N N . PHE A 1 87 ? -4.003 2.376 16.913 1.00 95.81 87 PHE A N 1
ATOM 697 C CA . PHE A 1 87 ? -5.085 1.399 16.804 1.00 95.81 87 PHE A CA 1
ATOM 698 C C . PHE A 1 87 ? -4.604 -0.053 16.937 1.00 95.81 87 PHE A C 1
ATOM 700 O O . PHE A 1 87 ? -5.370 -0.964 16.598 1.00 95.81 87 PHE A O 1
ATOM 707 N N . GLU A 1 88 ? -3.385 -0.265 17.444 1.00 95.00 88 GLU A N 1
ATOM 708 C CA . GLU A 1 88 ? -2.762 -1.579 17.666 1.00 95.00 88 GLU A CA 1
ATOM 709 C C . GLU A 1 88 ? -2.586 -2.389 16.370 1.00 95.00 88 GLU A C 1
ATOM 711 O O . GLU A 1 88 ? -2.672 -3.617 16.350 1.00 95.00 88 GLU A O 1
ATOM 716 N N . LEU A 1 89 ? -2.355 -1.698 15.253 1.00 94.56 89 LEU A N 1
ATOM 717 C CA . LEU A 1 89 ? -2.012 -2.309 13.974 1.00 94.56 89 LEU A CA 1
ATOM 718 C C . LEU A 1 89 ? -0.513 -2.150 13.716 1.00 94.56 89 LEU A C 1
ATOM 720 O O . LEU A 1 89 ? 0.008 -1.036 13.696 1.00 94.56 89 LEU A O 1
ATOM 724 N N . SER A 1 90 ? 0.171 -3.267 13.462 1.00 92.25 90 SER A N 1
ATOM 725 C CA . SER A 1 90 ? 1.563 -3.235 13.012 1.00 92.25 90 SER A CA 1
ATOM 726 C C . SER A 1 90 ? 1.635 -2.659 11.597 1.00 92.25 90 SER A C 1
ATOM 728 O O . SER A 1 90 ? 0.987 -3.168 10.678 1.00 92.25 90 SER A O 1
ATOM 730 N N . ALA A 1 91 ? 2.398 -1.580 11.430 1.00 93.00 91 ALA A N 1
ATOM 731 C CA . ALA A 1 91 ? 2.605 -0.924 10.149 1.00 93.00 91 ALA A CA 1
ATOM 732 C C . ALA A 1 91 ? 4.011 -0.329 10.060 1.00 93.00 91 ALA A C 1
ATOM 734 O O . ALA A 1 91 ? 4.484 0.347 10.978 1.00 93.00 91 ALA A O 1
ATOM 735 N N . ALA A 1 92 ? 4.637 -0.522 8.905 1.00 92.56 92 ALA A N 1
ATOM 736 C CA . ALA A 1 92 ? 5.845 0.175 8.506 1.00 92.56 92 ALA A CA 1
ATOM 737 C C . ALA A 1 92 ? 5.520 1.193 7.405 1.00 92.56 92 ALA A C 1
ATOM 739 O O . ALA A 1 92 ? 4.537 1.059 6.673 1.00 92.56 92 ALA A O 1
ATOM 740 N N . GLU A 1 93 ? 6.347 2.227 7.287 1.00 93.50 93 GLU A N 1
ATOM 741 C CA . GLU A 1 93 ? 6.264 3.192 6.194 1.00 93.50 93 GLU A CA 1
ATOM 742 C C . GLU A 1 93 ? 7.447 3.022 5.244 1.00 93.50 93 GLU A C 1
ATOM 744 O O . GLU A 1 93 ? 8.546 2.670 5.661 1.00 93.50 93 GLU A O 1
ATOM 749 N N . LEU A 1 94 ? 7.234 3.315 3.961 1.00 92.12 94 LEU A N 1
ATOM 750 C CA . LEU A 1 94 ? 8.289 3.268 2.958 1.00 92.12 94 LEU A CA 1
ATOM 751 C C . LEU A 1 94 ? 8.190 4.482 2.035 1.00 92.12 94 LEU A C 1
ATOM 753 O O . LEU A 1 94 ? 7.227 4.639 1.285 1.00 92.12 94 LEU A O 1
ATOM 757 N N . HIS A 1 95 ? 9.198 5.354 2.075 1.00 90.50 95 HIS A N 1
ATOM 758 C CA . HIS A 1 95 ? 9.271 6.531 1.211 1.00 90.50 95 HIS A CA 1
ATOM 759 C C . HIS A 1 95 ? 10.719 6.965 0.943 1.00 90.50 95 HIS A C 1
ATOM 761 O O . HIS A 1 95 ? 11.622 6.676 1.725 1.00 90.50 95 HIS A O 1
ATOM 767 N N . GLY A 1 96 ? 10.948 7.737 -0.126 1.00 85.12 96 GLY A N 1
ATOM 768 C CA . GLY A 1 96 ? 12.298 8.110 -0.591 1.00 85.12 96 GLY A CA 1
ATOM 769 C C . GLY A 1 96 ? 13.157 8.932 0.383 1.00 85.12 96 GLY A C 1
ATOM 770 O O . GLY A 1 96 ? 14.356 9.042 0.181 1.00 85.12 96 GLY A O 1
ATOM 771 N N . ASN A 1 97 ? 12.563 9.491 1.439 1.00 85.19 97 ASN A N 1
ATOM 772 C CA . ASN A 1 97 ? 13.275 10.216 2.497 1.00 85.19 97 ASN A CA 1
ATOM 773 C C . ASN A 1 97 ? 13.740 9.349 3.680 1.00 85.19 97 ASN A C 1
ATOM 775 O O . ASN A 1 97 ? 14.314 9.903 4.613 1.00 85.19 97 ASN A O 1
ATOM 779 N N . LEU A 1 98 ? 13.456 8.043 3.689 1.00 84.00 98 LEU A N 1
ATOM 780 C CA . LEU A 1 98 ? 13.977 7.151 4.728 1.00 84.00 98 LEU A CA 1
ATOM 781 C C . LEU A 1 98 ? 15.450 6.843 4.461 1.00 84.00 98 LEU A C 1
ATOM 783 O O . LEU A 1 98 ? 15.864 6.722 3.305 1.00 84.00 98 LEU A O 1
ATOM 787 N N . THR A 1 99 ? 16.223 6.670 5.531 1.00 82.12 99 THR A N 1
ATOM 788 C CA . THR A 1 99 ? 17.579 6.124 5.431 1.00 82.12 99 THR A CA 1
ATOM 789 C C . THR A 1 99 ? 17.520 4.693 4.899 1.00 82.12 99 THR A C 1
ATOM 791 O O . THR A 1 99 ? 16.516 4.001 5.060 1.00 82.12 99 THR A O 1
ATOM 794 N N . GLN A 1 100 ? 18.594 4.227 4.258 1.00 76.06 100 GLN A N 1
ATOM 795 C CA . GLN A 1 100 ? 18.632 2.862 3.726 1.00 76.06 100 GLN A CA 1
ATOM 796 C C . GLN A 1 100 ? 18.408 1.812 4.828 1.00 76.06 100 GLN A C 1
ATOM 798 O O . GLN A 1 100 ? 17.701 0.839 4.589 1.00 76.06 100 GLN A O 1
ATOM 803 N N . THR A 1 101 ? 18.928 2.049 6.036 1.00 79.56 101 THR A N 1
ATOM 804 C CA . THR A 1 101 ? 18.699 1.203 7.216 1.00 79.56 101 THR A CA 1
ATOM 805 C C . THR A 1 101 ? 17.219 1.147 7.589 1.00 79.56 101 THR A C 1
ATOM 807 O O . THR A 1 101 ? 16.643 0.067 7.610 1.00 79.56 101 THR A O 1
ATOM 810 N N . ALA A 1 102 ? 16.562 2.302 7.742 1.00 78.25 102 ALA A N 1
ATOM 811 C CA . ALA A 1 102 ? 15.134 2.358 8.062 1.00 78.25 102 ALA A CA 1
ATOM 812 C C . ALA A 1 102 ? 14.250 1.746 6.957 1.00 78.25 102 ALA A C 1
ATOM 814 O O . ALA A 1 102 ? 13.157 1.259 7.228 1.00 78.25 102 ALA A O 1
ATOM 815 N N . ARG A 1 103 ? 14.705 1.757 5.695 1.00 78.81 103 ARG A N 1
ATOM 816 C CA . ARG A 1 103 ? 14.007 1.076 4.592 1.00 78.81 103 ARG A CA 1
ATOM 817 C C . ARG A 1 103 ? 14.091 -0.442 4.688 1.00 78.81 103 ARG A C 1
ATOM 819 O O . ARG A 1 103 ? 13.140 -1.093 4.276 1.00 78.81 103 ARG A O 1
ATOM 826 N N . LEU A 1 104 ? 15.222 -0.981 5.142 1.00 77.88 104 LEU A N 1
ATOM 827 C CA . LEU A 1 104 ? 15.401 -2.422 5.325 1.00 77.88 104 LEU A CA 1
ATOM 828 C C . LEU A 1 104 ? 14.592 -2.909 6.529 1.00 77.88 104 LEU A C 1
ATOM 830 O O . LEU A 1 104 ? 13.841 -3.861 6.382 1.00 77.88 104 LEU A O 1
ATOM 834 N N . GLU A 1 105 ? 14.630 -2.178 7.645 1.00 80.56 105 GLU A N 1
ATOM 835 C CA . GLU A 1 105 ? 13.800 -2.462 8.829 1.00 80.56 105 GLU A CA 1
ATOM 836 C C . GLU A 1 105 ? 12.296 -2.427 8.518 1.00 80.56 105 GLU A C 1
ATOM 838 O O . GLU A 1 105 ? 11.523 -3.176 9.093 1.00 80.56 105 GLU A O 1
ATOM 843 N N . ALA A 1 106 ? 11.859 -1.568 7.592 1.00 76.12 106 ALA A N 1
ATOM 844 C CA . ALA A 1 106 ? 10.461 -1.504 7.165 1.00 76.12 106 ALA A CA 1
ATOM 845 C C . ALA A 1 106 ? 10.013 -2.693 6.289 1.00 76.12 106 ALA A C 1
ATOM 847 O O . ALA A 1 106 ? 8.817 -2.820 6.011 1.00 76.12 106 ALA A O 1
ATOM 848 N N . LEU A 1 107 ? 10.957 -3.491 5.780 1.00 74.44 107 LEU A N 1
ATOM 849 C CA . LEU A 1 107 ? 10.709 -4.649 4.915 1.00 74.44 107 LEU A CA 1
ATOM 850 C C . LEU A 1 107 ? 10.834 -5.991 5.653 1.00 74.44 107 LEU A C 1
ATOM 852 O O . LEU A 1 107 ? 10.401 -7.000 5.091 1.00 74.44 107 LEU A O 1
ATOM 856 N N . GLU A 1 108 ? 11.422 -5.994 6.851 1.00 58.12 108 GLU A N 1
ATOM 857 C CA . GLU A 1 108 ? 11.479 -7.141 7.771 1.00 58.12 108 GLU A CA 1
ATOM 858 C C . GLU A 1 108 ? 10.191 -7.264 8.601 1.00 58.12 108 GLU A C 1
ATOM 860 O O . GLU A 1 108 ? 9.745 -8.420 8.796 1.00 58.12 108 GLU A O 1
#

Secondary structure (DSSP, 8-state):
---SS--HHHHHHHHHH-SSPPP-------S--TT---------GGGGGGHHHHHHHHHHHT--SS-----S-HHHHHHHHHHHHHTT-------TTS-HHHHHHTT-

Foldseek 3Di:
DDDPDDDPVVVVVCVVPDDPDDDDDDDDCPDDPPPDDDDDDDADPVGPVCVLVVVLVCCVPPVVPPDDDDDDDQVVQVVSCVVCVVVVHHAQGDDPPDDPVSNVVRVD

Radius of gyration: 20.98 Å; chains: 1; bounding box: 43×28×55 Å

Sequence (108 aa):
MFSATMTKKVMRLASISLKEPVYVSVNRQLTVASGLRQEFIRIKPSKEGDREAMLIALCKRTFKSKTIIFVRAKRYAHYLKILFGLFELSAAELHGNLTQTARLEALE

pLDDT: mean 87.52, std 10.14, range [55.69, 96.94]

Organism: NCBI:txid1487602

InterPro domains:
  IPR027417 P-loop containing nucleoside triphosphate hydrolase [G3DSA:3.40.50.300] (21-108)
  IPR027417 P-loop containing nucleoside triphosphate hydrolase [SSF52540] (1-107)
  IPR050079 DEAD box RNA helicase [PTHR47959] (1-108)